Protein 7RAP (pdb70)

Radius of gyration: 7.57 Å; Cα contacts (8 Å, |Δi|>4): 13; chains: 1; bounding box: 18×18×12 Å

Structure (mmCIF, N/CA/C/O backbone):
data_7RAP
#
_entry.id   7RAP
#
loop_
_atom_site.group_PDB
_atom_site.id
_atom_site.type_symbol
_atom_site.label_atom_id
_atom_site.label_alt_id
_atom_site.label_comp_id
_atom_site.label_asym_id
_atom_site.label_entity_id
_atom_site.label_seq_id
_atom_site.pdbx_PDB_ins_code
_atom_site.Cartn_x
_atom_site.Cartn_y
_atom_site.Cartn_z
_atom_site.occupancy
_atom_site.B_iso_or_equiv
_atom_site.auth_seq_id
_atom_site.auth_comp_id
_atom_site.auth_asym_id
_atom_site.auth_atom_id
_atom_site.pdbx_PDB_model_num
ATOM 1 N N . GLY A 1 1 ? 5.635 1.651 -7.714 1.00 4.16 1 GLY A N 1
ATOM 2 C CA . GLY A 1 1 ? 7.102 1.782 -7.568 1.00 3.38 1 GLY A CA 1
ATOM 3 C C . GLY A 1 1 ? 7.543 1.649 -6.128 1.00 2.46 1 GLY A C 1
ATOM 4 O O . GLY A 1 1 ? 6.707 1.490 -5.238 1.00 2.89 1 GLY A O 1
ATOM 10 N N . LEU A 1 2 ? 8.856 1.713 -5.911 1.00 1.72 2 LEU A N 1
ATOM 11 C CA . LEU A 1 2 ? 9.442 1.637 -4.574 1.00 1.42 2 LEU A CA 1
ATOM 12 C C . LEU A 1 2 ? 9.066 0.329 -3.882 1.00 1.20 2 LEU A C 1
ATOM 13 O O . LEU A 1 2 ? 8.184 0.288 -3.020 1.00 1.07 2 LEU A O 1
ATOM 46 N N . ARG A 1 4 ? 9.724 -1.407 -0.293 1.00 0.66 4 ARG A N 1
ATOM 47 C CA . ARG A 1 4 ? 9.007 -1.363 0.974 1.00 0.53 4 ARG A CA 1
ATOM 48 C C . ARG A 1 4 ? 7.565 -0.930 0.762 1.00 0.38 4 ARG A C 1
ATOM 49 O O . ARG A 1 4 ? 6.646 -1.524 1.318 1.00 0.35 4 ARG A O 1
ATOM 70 N N . LYS A 1 5 ? 7.367 0.099 -0.052 1.00 0.53 5 LYS A N 1
ATOM 71 C CA . LYS A 1 5 ? 6.034 0.640 -0.266 1.00 0.68 5 LYS A CA 1
ATOM 72 C C . LYS A 1 5 ? 5.193 -0.329 -1.087 1.00 0.59 5 LYS A C 1
ATOM 73 O O . LYS A 1 5 ? 4.009 -0.515 -0.822 1.00 0.60 5 LYS A O 1
ATOM 109 N N . LEU A 1 7 ? 6.067 -4.177 -0.618 1.00 0.44 7 LEU A N 1
ATOM 110 C CA . LEU A 1 7 ? 5.779 -4.952 0.588 1.00 0.43 7 LEU A CA 1
ATOM 111 C C . LEU A 1 7 ? 4.499 -4.471 1.261 1.00 0.33 7 LEU A C 1
ATOM 112 O O . LEU A 1 7 ? 3.625 -5.271 1.609 1.00 0.40 7 LEU A O 1
ATOM 128 N N . CYS A 1 8 ? 4.398 -3.165 1.437 1.00 0.34 8 CYS A N 1
ATOM 129 C CA . CYS A 1 8 ? 3.239 -2.567 2.070 1.00 0.53 8 CYS A CA 1
ATOM 130 C C . CYS A 1 8 ? 1.986 -2.768 1.231 1.00 0.59 8 CYS A C 1
ATOM 131 O O . CYS A 1 8 ? 1.033 -3.388 1.688 1.00 0.69 8 CYS A O 1
ATOM 138 N N . ALA A 1 9 ? 2.004 -2.263 0.003 1.00 0.59 9 ALA A N 1
ATOM 139 C CA . ALA A 1 9 ? 0.855 -2.365 -0.890 1.00 0.72 9 ALA A CA 1
ATOM 140 C C . ALA A 1 9 ? 0.392 -3.807 -1.006 1.00 0.66 9 ALA A C 1
ATOM 141 O O . ALA A 1 9 ? -0.767 -4.121 -0.757 1.00 0.84 9 ALA A O 1
ATOM 165 N N . ALA A 1 11 ? 1.172 -6.742 1.805 1.00 0.57 11 ALA A N 1
ATOM 166 C CA . ALA A 1 11 ? 0.545 -7.157 3.056 1.00 0.77 11 ALA A CA 1
ATOM 167 C C . ALA A 1 11 ? -0.706 -6.343 3.382 1.00 0.81 11 ALA A C 1
ATOM 168 O O . ALA A 1 11 ? -1.653 -6.861 3.977 1.00 0.94 11 ALA A O 1
ATOM 175 N N . LYS A 1 12 ? -0.712 -5.077 2.998 1.00 0.82 12 LYS A N 1
ATOM 176 C CA . LYS A 1 12 ? -1.799 -4.175 3.367 1.00 1.04 12 LYS A CA 1
ATOM 177 C C . LYS A 1 12 ? -2.957 -4.263 2.383 1.00 1.02 12 LYS A C 1
ATOM 178 O O . LYS A 1 12 ? -4.082 -3.892 2.709 1.00 1.26 12 LYS A O 1
ATOM 222 N N . LYS A 1 14 ? -4.430 -8.228 -1.077 1.00 0.75 14 LYS A N 1
ATOM 223 C CA . LYS A 1 14 ? -5.494 -9.151 -1.434 1.00 0.88 14 LYS A CA 1
ATOM 224 C C . LYS A 1 14 ? -6.534 -9.241 -0.324 1.00 0.96 14 LYS A C 1
ATOM 225 O O . LYS A 1 14 ? -6.231 -9.663 0.793 1.00 1.54 14 LYS A O 1
ATOM 279 N N . CYS A 1 17 ? -7.981 -2.108 0.455 1.00 1.43 17 CYS A N 1
ATOM 280 C CA . CYS A 1 17 ? -8.511 -0.778 0.694 1.00 1.38 17 CYS A CA 1
ATOM 281 C C . CYS A 1 17 ? -8.218 0.084 -0.525 1.00 1.00 17 CYS A C 1
ATOM 282 O O . CYS A 1 17 ? -7.165 -0.066 -1.150 1.00 1.12 17 CYS A O 1
ATOM 324 N N . ALA A 1 20 ? -5.257 5.564 -3.634 1.00 2.12 20 ALA A N 1
ATOM 325 C CA . ALA A 1 20 ? -4.691 6.886 -3.430 1.00 1.93 20 ALA A CA 1
ATOM 326 C C . ALA A 1 20 ? -3.208 6.796 -3.100 1.00 1.52 20 ALA A C 1
ATOM 327 O O . ALA A 1 20 ? -2.822 6.544 -1.954 1.00 1.23 20 ALA A O 1
ATOM 351 N N . LYS A 1 22 ? -0.512 8.780 -1.040 1.00 0.98 22 LYS A N 1
ATOM 352 C CA . LYS A 1 22 ? -0.047 8.805 0.340 1.00 1.16 22 LYS A CA 1
ATOM 353 C C . LYS A 1 22 ? -0.679 7.687 1.165 1.00 0.96 22 LYS A C 1
ATOM 354 O O . LYS A 1 22 ? -0.198 7.364 2.254 1.00 1.23 22 LYS A O 1
ATOM 373 N N . LEU A 1 23 ? -1.752 7.094 0.654 1.00 0.71 23 LEU A N 1
ATOM 374 C CA . LEU A 1 23 ? -2.459 6.057 1.394 1.00 0.86 23 LEU A CA 1
ATOM 375 C C . LEU A 1 23 ? -1.855 4.687 1.130 1.00 0.66 23 LEU A C 1
ATOM 376 O O . LEU A 1 23 ? -1.961 3.781 1.957 1.00 0.69 23 LEU A O 1
ATOM 411 N N . CYS A 1 25 ? 0.948 2.330 2.447 1.00 0.60 25 CYS A N 1
ATOM 412 C CA . CYS A 1 25 ? 1.115 1.306 3.461 1.00 0.59 25 CYS A CA 1
ATOM 413 C C . CYS A 1 25 ? -0.077 1.302 4.410 1.00 0.54 25 CYS A C 1
ATOM 414 O O . CYS A 1 25 ? -0.041 0.704 5.487 1.00 0.66 25 CYS A O 1
ATOM 421 N N . LYS A 1 26 ? -1.134 1.985 4.000 1.00 0.57 26 LYS A N 1
ATOM 422 C CA . LYS A 1 26 ? -2.399 1.939 4.712 1.00 0.67 26 LYS A CA 1
ATOM 423 C C . LYS A 1 26 ? -3.411 1.155 3.891 1.00 0.77 26 LYS A C 1
ATOM 424 O O . LYS A 1 26 ? -4.046 0.222 4.381 1.00 0.96 26 LYS A O 1
ATOM 443 N N . CYS A 1 27 ? -3.537 1.529 2.628 1.00 0.75 27 CYS A N 1
ATOM 444 C CA . CYS A 1 27 ? -4.420 0.837 1.710 1.00 0.84 27 CYS A CA 1
ATOM 445 C C . CYS A 1 27 ? -3.618 0.220 0.571 1.00 0.95 27 CYS A C 1
ATOM 446 O O . CYS A 1 27 ? -3.675 0.668 -0.576 1.00 1.17 27 CYS A O 1
ATOM 456 N N . GLY A 1 1 ? 8.348 0.509 -9.575 1.00 4.16 1 GLY A N 2
ATOM 457 C CA . GLY A 1 1 ? 7.742 0.673 -8.232 1.00 3.38 1 GLY A CA 2
ATOM 458 C C . GLY A 1 1 ? 8.792 0.731 -7.145 1.00 2.46 1 GLY A C 2
ATOM 459 O O . GLY A 1 1 ? 9.975 0.516 -7.411 1.00 2.89 1 GLY A O 2
ATOM 465 N N . LEU A 1 2 ? 8.366 1.032 -5.925 1.00 1.72 2 LEU A N 2
ATOM 466 C CA . LEU A 1 2 ? 9.277 1.084 -4.789 1.00 1.42 2 LEU A CA 2
ATOM 467 C C . LEU A 1 2 ? 9.066 -0.132 -3.904 1.00 1.20 2 LEU A C 2
ATOM 468 O O . LEU A 1 2 ? 8.137 -0.169 -3.097 1.00 1.07 2 LEU A O 2
ATOM 501 N N . ARG A 1 4 ? 9.617 -1.268 0.143 1.00 0.66 4 ARG A N 2
ATOM 502 C CA . ARG A 1 4 ? 8.784 -1.239 1.338 1.00 0.53 4 ARG A CA 2
ATOM 503 C C . ARG A 1 4 ? 7.358 -0.829 0.990 1.00 0.38 4 ARG A C 2
ATOM 504 O O . ARG A 1 4 ? 6.398 -1.405 1.499 1.00 0.35 4 ARG A O 2
ATOM 525 N N . LYS A 1 5 ? 7.227 0.157 0.110 1.00 0.53 5 LYS A N 2
ATOM 526 C CA . LYS A 1 5 ? 5.919 0.649 -0.305 1.00 0.68 5 LYS A CA 2
ATOM 527 C C . LYS A 1 5 ? 5.114 -0.456 -0.980 1.00 0.59 5 LYS A C 2
ATOM 528 O O . LYS A 1 5 ? 4.009 -0.784 -0.551 1.00 0.60 5 LYS A O 2
ATOM 564 N N . LEU A 1 7 ? 6.035 -4.117 -0.318 1.00 0.44 7 LEU A N 2
ATOM 565 C CA . LEU A 1 7 ? 5.755 -4.841 0.917 1.00 0.43 7 LEU A CA 2
ATOM 566 C C . LEU A 1 7 ? 4.394 -4.457 1.487 1.00 0.33 7 LEU A C 2
ATOM 567 O O . LEU A 1 7 ? 3.578 -5.322 1.807 1.00 0.40 7 LEU A O 2
ATOM 583 N N . CYS A 1 8 ? 4.155 -3.162 1.609 1.00 0.34 8 CYS A N 2
ATOM 584 C CA . CYS A 1 8 ? 2.899 -2.677 2.155 1.00 0.53 8 CYS A CA 2
ATOM 585 C C . CYS A 1 8 ? 1.740 -2.988 1.215 1.00 0.59 8 CYS A C 2
ATOM 586 O O . CYS A 1 8 ? 0.827 -3.734 1.570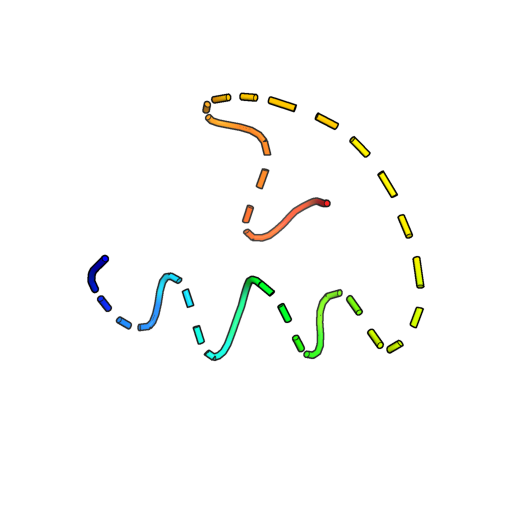 1.00 0.69 8 CYS A O 2
ATOM 593 N N . ALA A 1 9 ? 1.806 -2.434 0.008 1.00 0.59 9 ALA A N 2
ATOM 594 C CA . ALA A 1 9 ? 0.731 -2.562 -0.968 1.00 0.72 9 ALA A CA 2
ATOM 595 C C . ALA A 1 9 ? 0.378 -4.020 -1.210 1.00 0.66 9 ALA A C 2
ATOM 596 O O . ALA A 1 9 ? -0.795 -4.384 -1.222 1.00 0.84 9 ALA A O 2
ATOM 620 N N . ALA A 1 11 ? 1.449 -7.172 1.603 1.00 0.57 11 ALA A N 2
ATOM 621 C CA . ALA A 1 11 ? 0.867 -7.703 2.826 1.00 0.77 11 ALA A CA 2
ATOM 622 C C . ALA A 1 11 ? -0.510 -7.115 3.109 1.00 0.81 11 ALA A C 2
ATOM 623 O O . ALA A 1 11 ? -1.338 -7.752 3.764 1.00 0.94 11 ALA A O 2
ATOM 630 N N . LYS A 1 12 ? -0.760 -5.906 2.625 1.00 0.82 12 LYS A N 2
ATOM 631 C CA . LYS A 1 12 ? -2.028 -5.239 2.897 1.00 1.04 12 LYS A CA 2
ATOM 632 C C . LYS A 1 12 ? -3.052 -5.549 1.813 1.00 1.02 12 LYS A C 2
ATOM 633 O O . LYS A 1 12 ? -4.055 -6.211 2.074 1.00 1.26 12 LYS A O 2
ATOM 677 N N . LYS A 1 14 ? -4.495 -8.154 -0.232 1.00 0.75 14 LYS A N 2
ATOM 678 C CA . LYS A 1 14 ? -5.321 -9.339 -0.094 1.00 0.88 14 LYS A CA 2
ATOM 679 C C . LYS A 1 14 ? -6.587 -9.034 0.701 1.00 0.96 14 LYS A C 2
ATOM 680 O O . LYS A 1 14 ? -6.581 -9.010 1.932 1.00 1.54 14 LYS A O 2
ATOM 734 N N . CYS A 1 17 ? -7.754 -1.673 0.720 1.00 1.43 17 CYS A N 2
ATOM 735 C CA . CYS A 1 17 ? -8.344 -0.350 0.838 1.00 1.38 17 CYS A CA 2
ATOM 736 C C . CYS A 1 17 ? -8.293 0.389 -0.494 1.00 1.00 17 CYS A C 2
ATOM 737 O O . CYS A 1 17 ? -7.312 0.297 -1.236 1.00 1.12 17 CY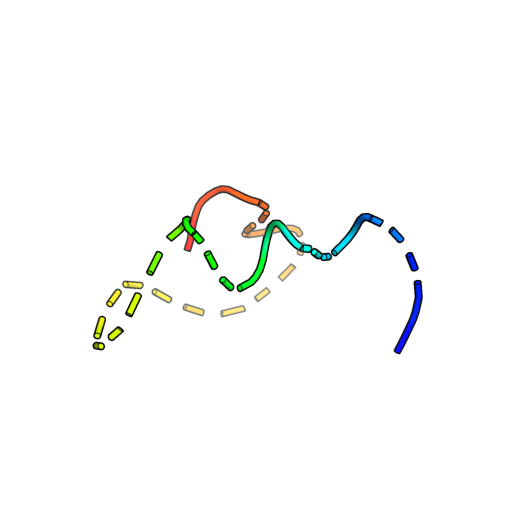S A O 2
ATOM 779 N N . ALA A 1 20 ? -5.698 5.659 -3.029 1.00 2.12 20 ALA A N 2
ATOM 780 C CA . ALA A 1 20 ? -5.267 7.029 -2.801 1.00 1.93 20 ALA A CA 2
ATOM 781 C C . ALA A 1 20 ? -3.766 7.087 -2.553 1.00 1.52 20 ALA A C 2
ATOM 782 O O . ALA A 1 20 ? -3.302 6.913 -1.424 1.00 1.23 20 ALA A O 2
ATOM 806 N N . LYS A 1 22 ? -1.250 9.279 -0.766 1.00 0.98 22 LYS A N 2
ATOM 807 C CA . LYS A 1 22 ? -0.748 9.445 0.589 1.00 1.16 22 LYS A CA 2
ATOM 808 C C . LYS A 1 22 ? -1.050 8.211 1.437 1.00 0.96 22 LYS A C 2
ATOM 809 O O . LYS A 1 22 ? -0.343 7.914 2.403 1.00 1.23 22 LYS A O 2
ATOM 828 N N . LEU A 1 23 ? -2.092 7.482 1.060 1.00 0.71 23 LEU A N 2
ATOM 829 C CA . LEU A 1 23 ? -2.517 6.314 1.819 1.00 0.86 23 LEU A CA 2
ATOM 830 C C . LEU A 1 23 ? -1.793 5.063 1.345 1.00 0.66 23 LEU A C 2
ATOM 831 O O . LEU A 1 23 ? -1.831 4.025 2.004 1.00 0.69 23 LEU A O 2
ATOM 866 N N . CYS A 1 25 ? 1.268 2.841 2.103 1.00 0.60 25 CYS A N 2
ATOM 867 C CA . CYS A 1 25 ? 1.582 1.674 2.902 1.00 0.59 25 CYS A CA 2
ATOM 868 C C . CYS A 1 25 ? 0.340 1.166 3.633 1.00 0.54 25 CYS A C 2
ATOM 869 O O . CYS A 1 25 ? 0.347 0.083 4.220 1.00 0.66 25 CYS A O 2
ATOM 876 N N . LYS A 1 26 ? -0.732 1.942 3.587 1.00 0.57 26 LYS A N 2
ATOM 877 C CA . LYS A 1 26 ? -1.971 1.564 4.248 1.00 0.67 26 LYS A CA 2
ATOM 878 C C . LYS A 1 26 ? -2.901 0.863 3.263 1.00 0.77 26 LYS A C 2
ATOM 879 O O . LYS A 1 26 ? -3.318 -0.275 3.480 1.00 0.96 26 LYS A O 2
ATOM 898 N N . CYS A 1 27 ? -3.207 1.543 2.173 1.00 0.75 27 CYS A N 2
ATOM 899 C CA . CYS A 1 27 ? -4.116 1.007 1.178 1.00 0.84 27 CYS A CA 2
ATOM 900 C C . CYS A 1 27 ? -3.344 0.388 0.021 1.00 0.95 27 CYS A C 2
ATOM 901 O O . CYS A 1 27 ? -3.251 0.962 -1.062 1.00 1.17 27 CYS A O 2
ATOM 911 N N . GLY A 1 1 ? 12.372 4.531 -3.127 1.00 4.16 1 GLY A N 3
ATOM 912 C CA . GLY A 1 1 ? 11.592 4.050 -1.960 1.00 3.38 1 GLY A CA 3
ATOM 913 C C . GLY A 1 1 ? 10.184 3.629 -2.339 1.00 2.46 1 GLY A C 3
ATOM 914 O O . GLY A 1 1 ? 9.273 3.673 -1.509 1.00 2.89 1 GLY A O 3
ATOM 920 N N . LEU A 1 2 ? 9.999 3.222 -3.591 1.00 1.72 2 LEU A N 3
ATOM 921 C CA . LEU A 1 2 ? 8.684 2.823 -4.075 1.00 1.42 2 LEU A CA 3
ATOM 922 C C . LEU A 1 2 ? 8.402 1.360 -3.744 1.00 1.20 2 LEU A C 3
ATOM 923 O O . LEU A 1 2 ? 7.340 1.031 -3.225 1.00 1.07 2 LEU A O 3
ATOM 956 N N . ARG A 1 4 ? 9.699 -1.295 -0.317 1.00 0.66 4 ARG A N 3
ATOM 957 C CA . ARG A 1 4 ? 9.064 -1.632 0.948 1.00 0.53 4 ARG A CA 3
ATOM 958 C C . ARG A 1 4 ? 7.648 -1.073 0.985 1.00 0.38 4 ARG A C 3
ATOM 959 O O . ARG A 1 4 ? 6.757 -1.649 1.612 1.00 0.35 4 ARG A O 3
ATOM 980 N N . LYS A 1 5 ? 7.445 0.048 0.303 1.00 0.53 5 LYS A N 3
ATOM 981 C CA . LYS A 1 5 ? 6.127 0.653 0.202 1.00 0.68 5 LYS A CA 3
ATOM 982 C C . LYS A 1 5 ? 5.181 -0.276 -0.547 1.00 0.59 5 LYS A C 3
ATOM 983 O O . LYS A 1 5 ? 4.250 -0.819 0.034 1.00 0.60 5 LYS A O 3
ATOM 1019 N N . LEU A 1 7 ? 5.943 -3.959 -0.983 1.00 0.44 7 LEU A N 3
ATOM 1020 C CA . LEU A 1 7 ? 5.839 -4.993 0.039 1.00 0.43 7 LEU A CA 3
ATOM 1021 C C . LEU A 1 7 ? 4.672 -4.727 0.985 1.00 0.33 7 LEU A C 3
ATOM 1022 O O . LEU A 1 7 ? 3.861 -5.617 1.253 1.00 0.40 7 LEU A O 3
ATOM 1038 N N . CYS A 1 8 ? 4.582 -3.503 1.481 1.00 0.34 8 CYS A N 3
ATOM 1039 C CA . CYS A 1 8 ? 3.536 -3.158 2.430 1.00 0.53 8 CYS A CA 3
ATOM 1040 C C . CYS A 1 8 ? 2.176 -3.146 1.747 1.00 0.59 8 CYS A C 3
ATOM 1041 O O . CYS A 1 8 ? 1.225 -3.758 2.229 1.00 0.69 8 CYS A O 3
ATOM 1048 N N . ALA A 1 9 ? 2.105 -2.468 0.608 1.00 0.59 9 ALA A N 3
ATOM 1049 C CA . ALA A 1 9 ? 0.867 -2.344 -0.147 1.00 0.72 9 ALA A CA 3
ATOM 1050 C C . ALA A 1 9 ? 0.318 -3.711 -0.509 1.00 0.66 9 ALA A C 3
ATOM 1051 O O . ALA A 1 9 ? -0.875 -3.964 -0.368 1.00 0.84 9 ALA A O 3
ATOM 1075 N N . ALA A 1 11 ? 1.405 -7.025 1.777 1.00 0.57 11 ALA A N 3
ATOM 1076 C CA . ALA A 1 11 ? 0.944 -7.500 3.075 1.00 0.77 11 ALA A CA 3
ATOM 1077 C C . ALA A 1 11 ? -0.429 -6.940 3.438 1.00 0.81 11 ALA A C 3
ATOM 1078 O O . ALA A 1 11 ? -1.278 -7.655 3.972 1.00 0.94 11 ALA A O 3
ATOM 1085 N N . LYS A 1 12 ? -0.649 -5.667 3.139 1.00 0.82 12 LYS A N 3
ATOM 1086 C CA . LYS A 1 12 ? -1.897 -5.005 3.503 1.00 1.04 12 LYS A CA 3
ATOM 1087 C C . LYS A 1 12 ? -3.009 -5.360 2.522 1.00 1.02 12 LYS A C 3
ATOM 1088 O O . LYS A 1 12 ? -4.102 -5.747 2.923 1.00 1.26 12 LYS A O 3
ATOM 1132 N N . LYS A 1 14 ? -4.656 -8.419 -0.057 1.00 0.75 14 LYS A N 3
ATOM 1133 C CA . LYS A 1 14 ? -5.619 -9.486 -0.272 1.00 0.88 14 LYS A CA 3
ATOM 1134 C C . LYS A 1 14 ? -6.937 -9.180 0.434 1.00 0.96 14 LYS A C 3
ATOM 1135 O O . LYS A 1 14 ? -7.086 -9.427 1.630 1.00 1.54 14 LYS A O 3
ATOM 1189 N N . CYS A 1 17 ? -8.164 -1.478 -0.300 1.00 1.43 17 CYS A N 3
ATOM 1190 C CA . CYS A 1 17 ? -8.567 -0.109 -0.036 1.00 1.38 17 CYS A CA 3
ATOM 1191 C C . CYS A 1 17 ? -8.093 0.806 -1.151 1.00 1.00 17 CYS A C 3
ATOM 1192 O O . CYS A 1 17 ? -7.020 0.599 -1.720 1.00 1.12 17 CYS A O 3
ATOM 1234 N N . ALA A 1 20 ? -6.360 8.096 -2.665 1.00 2.12 20 ALA A N 3
ATOM 1235 C CA . ALA A 1 20 ? -5.164 8.915 -2.681 1.00 1.93 20 ALA A CA 3
ATOM 1236 C C . ALA A 1 20 ? -3.926 8.035 -2.611 1.00 1.52 20 ALA A C 3
ATOM 1237 O O . ALA A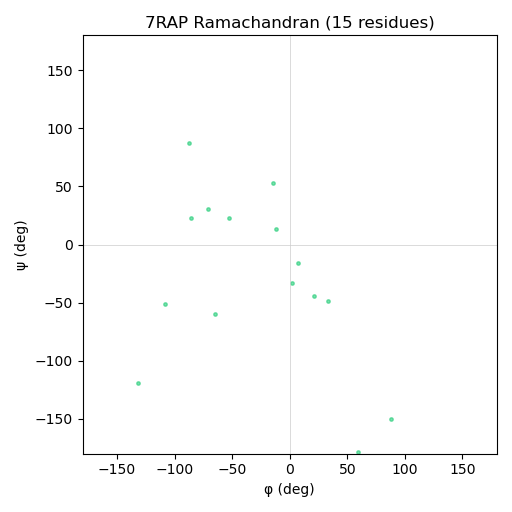 1 20 ? -3.503 7.626 -1.531 1.00 1.23 20 ALA A O 3
ATOM 1261 N N . LYS A 1 22 ? -0.511 8.494 -1.298 1.00 0.98 22 LYS A N 3
ATOM 1262 C CA . LYS A 1 22 ? 0.106 8.496 0.025 1.00 1.16 22 LYS A CA 3
ATOM 1263 C C . LYS A 1 22 ? -0.523 7.443 0.940 1.00 0.96 22 LYS A C 3
ATOM 1264 O O . LYS A 1 22 ? 0.063 7.053 1.954 1.00 1.23 22 LYS A O 3
ATOM 1283 N N . LEU A 1 23 ? -1.713 6.978 0.586 1.00 0.71 23 LEU A N 3
ATOM 1284 C CA . LEU A 1 23 ? -2.364 5.922 1.350 1.00 0.86 23 LEU A CA 3
ATOM 1285 C C . LEU A 1 23 ? -1.729 4.575 1.042 1.00 0.66 23 LEU A C 3
ATOM 1286 O O . LEU A 1 23 ? -1.852 3.628 1.814 1.00 0.69 23 LEU A O 3
ATOM 1321 N N . CYS A 1 25 ? 1.135 2.274 2.167 1.00 0.60 25 CYS A N 3
ATOM 1322 C CA . CYS A 1 25 ? 1.403 1.252 3.166 1.00 0.59 25 CYS A CA 3
ATOM 1323 C C . CYS A 1 25 ? 0.170 1.045 4.050 1.00 0.54 25 CYS A C 3
ATOM 1324 O O . CYS A 1 25 ? 0.166 0.214 4.956 1.00 0.66 25 CYS A O 3
ATOM 1331 N N . LYS A 1 26 ? -0.886 1.796 3.775 1.00 0.57 26 LYS A N 3
ATOM 1332 C CA . LYS A 1 26 ? -2.127 1.665 4.525 1.00 0.67 26 LYS A CA 3
ATOM 1333 C C . LYS A 1 26 ? -3.150 0.894 3.701 1.00 0.77 26 LYS A C 3
ATOM 1334 O O . LYS A 1 26 ? -3.737 -0.088 4.163 1.00 0.96 26 LYS A O 3
ATOM 1353 N N . CYS A 1 27 ? -3.346 1.347 2.476 1.00 0.75 27 CYS A N 3
ATOM 1354 C CA . CYS A 1 27 ? -4.271 0.716 1.557 1.00 0.84 27 CYS A CA 3
ATOM 1355 C C . CYS A 1 27 ? -3.508 -0.055 0.487 1.00 0.95 27 CYS A C 3
ATOM 1356 O O . CYS A 1 27 ? -3.304 0.431 -0.623 1.00 1.17 27 CYS A O 3
ATOM 1366 N N . GLY A 1 1 ? 11.548 4.082 -4.741 1.00 4.16 1 GLY A N 4
ATOM 1367 C CA . GLY A 1 1 ? 10.470 3.729 -5.694 1.00 3.38 1 GLY A CA 4
ATOM 1368 C C . GLY A 1 1 ? 9.198 3.337 -4.978 1.00 2.46 1 GLY A C 4
ATOM 1369 O O . GLY A 1 1 ? 8.937 3.815 -3.873 1.00 2.89 1 GLY A O 4
ATOM 1375 N N . LEU A 1 2 ? 8.406 2.472 -5.595 1.00 1.72 2 LEU A N 4
ATOM 1376 C CA . LEU A 1 2 ? 7.181 1.992 -4.971 1.00 1.42 2 LEU A CA 4
ATOM 1377 C C . LEU A 1 2 ? 7.433 0.678 -4.246 1.00 1.20 2 LEU A C 4
ATOM 1378 O O . LEU A 1 2 ? 7.235 0.582 -3.036 1.00 1.07 2 LEU A O 4
ATOM 1411 N N . ARG A 1 4 ? 9.412 -1.230 -1.006 1.00 0.66 4 ARG A N 4
ATOM 1412 C CA . ARG A 1 4 ? 9.049 -1.512 0.376 1.00 0.53 4 ARG A CA 4
ATOM 1413 C C . ARG A 1 4 ? 7.654 -0.980 0.665 1.00 0.38 4 ARG A C 4
ATOM 1414 O O . ARG A 1 4 ? 6.932 -1.511 1.509 1.00 0.35 4 ARG A O 4
ATOM 1435 N N . LYS A 1 5 ? 7.280 0.068 -0.050 1.00 0.53 5 LYS A N 4
ATOM 1436 C CA . LYS A 1 5 ? 5.980 0.690 0.134 1.00 0.68 5 LYS A CA 4
ATOM 1437 C C . LYS A 1 5 ? 4.886 -0.179 -0.471 1.00 0.59 5 LYS A C 4
ATOM 1438 O O . LYS A 1 5 ? 3.891 -0.487 0.180 1.00 0.60 5 LYS A O 4
ATOM 1474 N N . LEU A 1 7 ? 5.737 -3.895 -0.849 1.00 0.44 7 LEU A N 4
ATOM 1475 C CA . LEU A 1 7 ? 5.861 -4.841 0.256 1.00 0.43 7 LEU A CA 4
ATOM 1476 C C . LEU A 1 7 ? 4.843 -4.557 1.361 1.00 0.33 7 LEU A C 4
ATOM 1477 O O . LEU A 1 7 ? 4.171 -5.468 1.851 1.00 0.40 7 LEU A O 4
ATOM 1493 N N . CYS A 1 8 ? 4.736 -3.298 1.759 1.00 0.34 8 CYS A N 4
ATOM 1494 C CA . CYS A 1 8 ? 3.815 -2.916 2.818 1.00 0.53 8 CYS A CA 4
ATOM 1495 C C . CYS A 1 8 ? 2.369 -3.015 2.345 1.00 0.59 8 CYS A C 4
ATOM 1496 O O . CYS A 1 8 ? 1.568 -3.767 2.915 1.00 0.69 8 CYS A O 4
ATOM 1503 N N . ALA A 1 9 ? 2.051 -2.273 1.288 1.00 0.59 9 ALA A N 4
ATOM 1504 C CA . ALA A 1 9 ? 0.697 -2.217 0.758 1.00 0.72 9 ALA A CA 4
ATOM 1505 C C . ALA A 1 9 ? 0.196 -3.603 0.391 1.00 0.66 9 ALA A C 4
ATOM 1506 O O . ALA A 1 9 ? -0.947 -3.948 0.668 1.00 0.84 9 ALA A O 4
ATOM 1530 N N . ALA A 1 11 ? 1.843 -7.129 2.232 1.00 0.57 11 ALA A N 4
ATOM 1531 C CA . ALA A 1 11 ? 1.560 -7.783 3.500 1.00 0.77 11 ALA A CA 4
ATOM 1532 C C . ALA A 1 11 ? 0.260 -7.282 4.119 1.00 0.81 11 ALA A C 4
ATOM 1533 O O . ALA A 1 11 ? -0.443 -8.040 4.790 1.00 0.94 11 ALA A O 4
ATOM 1540 N N . LYS A 1 12 ? -0.062 -6.011 3.905 1.00 0.82 12 LYS A N 4
ATOM 1541 C CA . LYS A 1 12 ? -1.274 -5.441 4.479 1.00 1.04 12 LYS A CA 4
ATOM 1542 C C . LYS A 1 12 ? -2.511 -5.809 3.664 1.00 1.02 12 LYS A C 4
ATOM 1543 O O . LYS A 1 12 ? -3.332 -6.612 4.107 1.00 1.26 12 LYS A O 4
ATOM 1587 N N . LYS A 1 14 ? -4.986 -7.467 -0.000 1.00 0.75 14 LYS A N 4
ATOM 1588 C CA . LYS A 1 14 ? -5.533 -8.705 -0.534 1.00 0.88 14 LYS A CA 4
ATOM 1589 C C . LYS A 1 14 ? -6.974 -8.518 -0.995 1.00 0.96 14 LYS A C 4
ATOM 1590 O O . LYS A 1 14 ? -7.798 -9.430 -0.886 1.00 1.54 14 LYS A O 4
ATOM 1644 N N . CYS A 1 17 ? -8.869 -1.862 0.205 1.00 1.43 17 CYS A N 4
ATOM 1645 C CA . CYS A 1 17 ? -8.763 -0.423 0.060 1.00 1.38 17 CYS A CA 4
ATOM 1646 C C . CYS A 1 17 ? -8.339 -0.067 -1.359 1.00 1.00 17 CYS A C 4
ATOM 1647 O O . CYS A 1 17 ? -7.591 -0.809 -1.999 1.00 1.12 17 CYS A O 4
ATOM 1689 N N . ALA A 1 20 ? -3.721 4.348 -4.337 1.00 2.12 20 ALA A N 4
ATOM 1690 C CA . ALA A 1 20 ? -3.147 5.662 -4.600 1.00 1.93 20 ALA A CA 4
ATOM 1691 C C . ALA A 1 20 ? -1.938 5.924 -3.706 1.00 1.52 20 ALA A C 4
ATOM 1692 O O . ALA A 1 20 ? -2.016 5.787 -2.481 1.00 1.23 20 ALA A O 4
ATOM 1716 N N . LYS A 1 22 ? -0.807 8.496 -0.930 1.00 0.98 22 LYS A N 4
ATOM 1717 C CA . LYS A 1 22 ? -0.980 8.606 0.510 1.00 1.16 22 LYS A CA 4
ATOM 1718 C C . LYS A 1 22 ? -1.389 7.262 1.107 1.00 0.96 22 LYS A C 4
ATOM 1719 O O . LYS A 1 22 ? -1.096 6.970 2.267 1.00 1.23 22 LYS A O 4
ATOM 1738 N N . LEU A 1 23 ? -2.041 6.436 0.300 1.00 0.71 23 LEU A N 4
ATOM 1739 C CA . LEU A 1 23 ? -2.539 5.152 0.772 1.00 0.86 23 LEU A CA 4
ATOM 1740 C C . LEU A 1 23 ? -1.441 4.099 0.711 1.00 0.66 23 LEU A C 4
ATOM 1741 O O . LEU A 1 23 ? -1.431 3.139 1.491 1.00 0.69 23 LEU A O 4
ATOM 1776 N N . CYS A 1 25 ? 1.569 2.654 2.463 1.00 0.60 25 CYS A N 4
ATOM 1777 C CA . CYS A 1 25 ? 1.882 1.637 3.451 1.00 0.59 25 CYS A CA 4
ATOM 1778 C C . CYS A 1 25 ? 0.645 1.368 4.305 1.00 0.54 25 CYS A C 4
ATOM 1779 O O . CYS A 1 25 ? 0.739 1.051 5.489 1.00 0.66 25 CYS A O 4
ATOM 1786 N N . LYS A 1 26 ? -0.521 1.519 3.687 1.00 0.57 26 LYS A N 4
ATOM 1787 C CA . LYS A 1 26 ? -1.789 1.274 4.362 1.00 0.67 26 LYS A CA 4
ATOM 1788 C C . LYS A 1 26 ? -2.696 0.405 3.501 1.00 0.77 26 LYS A C 4
ATOM 1789 O O . LYS A 1 26 ? -3.090 -0.698 3.894 1.00 0.96 26 LYS A O 4
ATOM 1808 N N . CYS A 1 27 ? -3.016 0.899 2.318 1.00 0.75 27 CYS A N 4
ATOM 1809 C CA . CYS A 1 27 ? -3.895 0.186 1.411 1.00 0.84 27 CYS A CA 4
ATOM 1810 C C . CYS A 1 27 ? -3.094 -0.734 0.506 1.00 0.95 27 CYS A C 4
ATOM 1811 O O . CYS A 1 27 ? -2.886 -0.452 -0.671 1.00 1.17 27 CYS A O 4
ATOM 1821 N N . GLY A 1 1 ? 13.574 2.146 -3.272 1.00 4.16 1 GLY A N 5
ATOM 1822 C CA . GLY A 1 1 ? 12.748 1.769 -4.441 1.00 3.38 1 GLY A CA 5
ATOM 1823 C C . GLY A 1 1 ? 11.286 1.634 -4.079 1.00 2.46 1 GLY A C 5
ATOM 1824 O O . GLY A 1 1 ? 10.894 1.935 -2.952 1.00 2.89 1 GLY A O 5
ATOM 1830 N N . LEU A 1 2 ? 10.475 1.183 -5.026 1.00 1.72 2 LEU A N 5
ATOM 1831 C CA . LEU A 1 2 ? 9.047 1.014 -4.791 1.00 1.42 2 LEU A CA 5
ATOM 1832 C C . LEU A 1 2 ? 8.801 -0.129 -3.812 1.00 1.20 2 LEU A C 5
ATOM 1833 O O . LEU A 1 2 ? 7.940 -0.036 -2.937 1.00 1.07 2 LEU A O 5
ATOM 1866 N N . ARG A 1 4 ? 9.425 -1.133 0.275 1.00 0.66 4 ARG A N 5
ATOM 1867 C CA . ARG A 1 4 ? 8.565 -1.021 1.445 1.00 0.53 4 ARG A CA 5
ATOM 1868 C C . ARG A 1 4 ? 7.151 -0.668 1.023 1.00 0.38 4 ARG A C 5
ATOM 1869 O O . ARG A 1 4 ? 6.189 -1.289 1.470 1.00 0.35 4 ARG A O 5
ATOM 1890 N N . LYS A 1 5 ? 7.041 0.325 0.146 1.00 0.53 5 LYS A N 5
ATOM 1891 C CA . LYS A 1 5 ? 5.751 0.841 -0.282 1.00 0.68 5 LYS A CA 5
ATOM 1892 C C . LYS A 1 5 ? 4.901 -0.274 -0.880 1.00 0.59 5 LYS A C 5
ATOM 1893 O O . LYS A 1 5 ? 3.785 -0.527 -0.427 1.00 0.60 5 LYS A O 5
ATOM 1929 N N . LEU A 1 7 ? 5.930 -4.184 -0.186 1.00 0.44 7 LEU A N 5
ATOM 1930 C CA . LEU A 1 7 ? 5.697 -4.923 1.052 1.00 0.43 7 LEU A CA 5
ATOM 1931 C C . LEU A 1 7 ? 4.371 -4.531 1.693 1.00 0.33 7 LEU A C 5
ATOM 1932 O O . LEU A 1 7 ? 3.563 -5.391 2.045 1.00 0.40 7 LEU A O 5
ATOM 1948 N N . CYS A 1 8 ? 4.152 -3.236 1.834 1.00 0.34 8 CYS A N 5
ATOM 1949 C CA . CYS A 1 8 ? 2.941 -2.734 2.458 1.00 0.53 8 CYS A CA 5
ATOM 1950 C C . CYS A 1 8 ? 1.725 -2.964 1.570 1.00 0.59 8 CYS A C 5
ATOM 1951 O O . CYS A 1 8 ? 0.828 -3.740 1.918 1.00 0.69 8 CYS A O 5
ATOM 1958 N N . ALA A 1 9 ? 1.720 -2.295 0.417 1.00 0.59 9 ALA A N 5
ATOM 1959 C CA . ALA A 1 9 ? 0.588 -2.323 -0.504 1.00 0.72 9 ALA A CA 5
ATOM 1960 C C . ALA A 1 9 ? 0.151 -3.745 -0.804 1.00 0.66 9 ALA A C 5
ATOM 1961 O O . ALA A 1 9 ? -1.033 -4.057 -0.747 1.00 0.84 9 ALA A O 5
ATOM 1985 N N . ALA A 1 11 ? 1.399 -7.131 1.632 1.00 0.57 11 ALA A N 5
ATOM 1986 C CA . ALA A 1 11 ? 0.936 -7.754 2.864 1.00 0.77 11 ALA A CA 5
ATOM 1987 C C . ALA A 1 11 ? -0.429 -7.223 3.283 1.00 0.81 11 ALA A C 5
ATOM 1988 O O . ALA A 1 11 ? -1.178 -7.908 3.980 1.00 0.94 11 ALA A O 5
ATOM 1995 N N . LYS A 1 12 ? 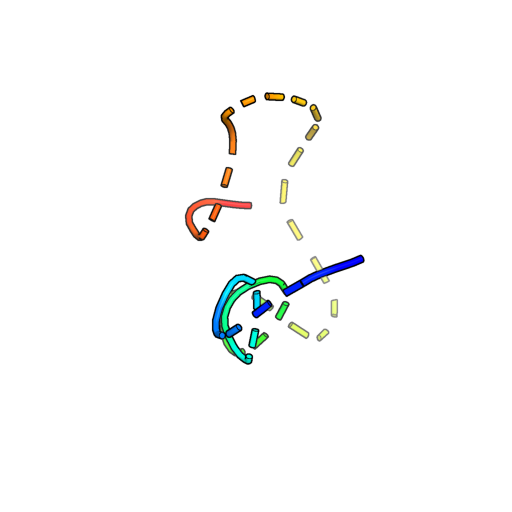-0.754 -6.004 2.875 1.00 0.82 12 LYS A N 5
ATOM 1996 C CA . LYS A 1 12 ? -2.018 -5.398 3.270 1.00 1.04 12 LYS A CA 5
ATOM 1997 C C . LYS A 1 12 ? -3.111 -5.634 2.234 1.00 1.02 12 LYS A C 5
ATOM 1998 O O . LYS A 1 12 ? -4.173 -6.164 2.556 1.00 1.26 12 LYS A O 5
ATOM 2042 N N . LYS A 1 14 ? -4.539 -8.291 -0.962 1.00 0.75 14 LYS A N 5
ATOM 2043 C CA . LYS A 1 14 ? -5.524 -9.276 -1.357 1.00 0.88 14 LYS A CA 5
ATOM 2044 C C . LYS A 1 14 ? -6.903 -8.807 -0.916 1.00 0.96 14 LYS A C 5
ATOM 2045 O O . LYS A 1 14 ? -7.427 -9.236 0.117 1.00 1.54 14 LYS A O 5
ATOM 2099 N N . CYS A 1 17 ? -7.882 -2.944 1.607 1.00 1.43 17 CYS A N 5
ATOM 2100 C CA . CYS A 1 17 ? -8.083 -1.512 1.769 1.00 1.38 17 CYS A CA 5
ATOM 2101 C C . CYS A 1 17 ? -8.614 -0.919 0.474 1.00 1.00 17 CYS A C 5
ATOM 2102 O O . CYS A 1 17 ? -8.435 -1.497 -0.602 1.00 1.12 17 CYS A O 5
ATOM 2144 N N . ALA A 1 20 ? -6.103 5.107 -2.459 1.00 2.12 20 ALA A N 5
ATOM 2145 C CA . ALA A 1 20 ? -5.936 6.553 -2.441 1.00 1.93 20 ALA A CA 5
ATOM 2146 C C . ALA A 1 20 ? -4.482 6.933 -2.692 1.00 1.52 20 ALA A C 5
ATOM 2147 O O . ALA A 1 20 ? -3.616 6.757 -1.822 1.00 1.23 20 ALA A O 5
ATOM 2171 N N . LYS A 1 22 ? -1.430 9.319 -1.369 1.00 0.98 22 LYS A N 5
ATOM 2172 C CA . LYS A 1 22 ? -0.351 9.187 -0.404 1.00 1.16 22 LYS A CA 5
ATOM 2173 C C . LYS A 1 22 ? -0.574 7.994 0.511 1.00 0.96 22 LYS A C 5
ATOM 2174 O O . LYS A 1 22 ? 0.291 7.654 1.320 1.00 1.23 22 LYS A O 5
ATOM 2193 N N . LEU A 1 23 ? -1.726 7.346 0.380 1.00 0.71 23 LEU A N 5
ATOM 2194 C CA . LEU A 1 23 ? -2.074 6.267 1.290 1.00 0.86 23 LEU A CA 5
ATOM 2195 C C . LEU A 1 23 ? -1.446 4.956 0.859 1.00 0.66 23 LEU A C 5
ATOM 2196 O O . LEU A 1 23 ? -1.306 4.043 1.663 1.00 0.69 23 LEU A O 5
ATOM 2231 N N . CYS A 1 25 ? 1.668 2.715 1.714 1.00 0.60 25 CYS A N 5
ATOM 2232 C CA . CYS A 1 25 ? 1.965 1.700 2.711 1.00 0.59 25 CYS A CA 5
ATOM 2233 C C . CYS A 1 25 ? 0.829 1.589 3.723 1.00 0.54 25 CYS A C 5
ATOM 2234 O O . CYS A 1 25 ? 0.787 0.672 4.540 1.00 0.66 25 CYS A O 5
ATOM 2241 N N . LYS A 1 26 ? -0.108 2.518 3.649 1.00 0.57 26 LYS A N 5
ATOM 2242 C CA . LYS A 1 26 ? -1.233 2.544 4.571 1.00 0.67 26 LYS A CA 5
ATOM 2243 C C . LYS A 1 26 ? -2.430 1.818 3.970 1.00 0.77 26 LYS A C 5
ATOM 2244 O O . LYS A 1 26 ? -3.264 1.265 4.685 1.00 0.96 26 LYS A O 5
ATOM 2263 N N . CYS A 1 27 ? -2.492 1.810 2.651 1.00 0.75 27 CYS A N 5
ATOM 2264 C CA . CYS A 1 27 ? -3.593 1.200 1.937 1.00 0.84 27 CYS A CA 5
ATOM 2265 C C . CYS A 1 27 ? -3.069 0.199 0.914 1.00 0.95 27 CYS A C 5
ATOM 2266 O O . CYS A 1 27 ? -2.902 0.519 -0.262 1.00 1.17 27 CYS A O 5
ATOM 2276 N N . GLY A 1 1 ? 6.758 3.315 -9.556 1.00 4.16 1 GLY A N 6
ATOM 2277 C CA . GLY A 1 1 ? 6.256 3.473 -8.171 1.00 3.38 1 GLY A CA 6
ATOM 2278 C C . GLY A 1 1 ? 7.316 3.129 -7.147 1.00 2.46 1 GLY A C 6
ATOM 2279 O O . GLY A 1 1 ? 8.474 2.900 -7.501 1.00 2.89 1 GLY A O 6
ATOM 2285 N N . LEU A 1 2 ? 6.929 3.094 -5.879 1.00 1.72 2 LEU A N 6
ATOM 2286 C CA . LEU A 1 2 ? 7.858 2.759 -4.809 1.00 1.42 2 LEU A CA 6
ATOM 2287 C C . LEU A 1 2 ? 7.575 1.363 -4.277 1.00 1.20 2 LEU A C 6
ATOM 2288 O O . LEU A 1 2 ? 6.547 1.125 -3.638 1.00 1.07 2 LEU A O 6
ATOM 2321 N N . ARG A 1 4 ? 9.209 -0.833 -0.777 1.00 0.66 4 ARG A N 6
ATOM 2322 C CA . ARG A 1 4 ? 8.728 -1.015 0.586 1.00 0.53 4 ARG A CA 6
ATOM 2323 C C . ARG A 1 4 ? 7.261 -0.629 0.679 1.00 0.38 4 ARG A C 6
ATOM 2324 O O . ARG A 1 4 ? 6.486 -1.263 1.395 1.00 0.35 4 ARG A O 6
ATOM 2345 N N . LYS A 1 5 ? 6.883 0.414 -0.050 1.00 0.53 5 LYS A N 6
ATOM 2346 C CA . LYS A 1 5 ? 5.490 0.829 -0.099 1.00 0.68 5 LYS A CA 6
ATOM 2347 C C . LYS A 1 5 ? 4.653 -0.281 -0.716 1.00 0.59 5 LYS A C 6
ATOM 2348 O O . LYS A 1 5 ? 3.802 -0.865 -0.054 1.00 0.60 5 LYS A O 6
ATOM 2384 N N . LEU A 1 7 ? 5.811 -3.826 -0.592 1.00 0.44 7 LEU A N 6
ATOM 2385 C CA . LEU A 1 7 ? 5.826 -4.658 0.610 1.00 0.43 7 LEU A CA 6
ATOM 2386 C C . LEU A 1 7 ? 4.594 -4.414 1.476 1.00 0.33 7 LEU A C 6
ATOM 2387 O O . LEU A 1 7 ? 3.874 -5.353 1.829 1.00 0.40 7 LEU A O 6
ATOM 2403 N N . CYS A 1 8 ? 4.356 -3.155 1.809 1.00 0.34 8 CYS A N 6
ATOM 2404 C CA . CYS A 1 8 ? 3.241 -2.794 2.670 1.00 0.53 8 CYS A CA 6
ATOM 2405 C C . CYS A 1 8 ? 1.903 -3.061 1.989 1.00 0.59 8 CYS A C 6
ATOM 2406 O O . CYS A 1 8 ? 1.070 -3.795 2.515 1.00 0.69 8 CYS A O 6
ATOM 2413 N N . ALA A 1 9 ? 1.718 -2.473 0.814 1.00 0.59 9 ALA A N 6
ATOM 2414 C CA . ALA A 1 9 ? 0.454 -2.554 0.096 1.00 0.72 9 ALA A CA 6
ATOM 2415 C C . ALA A 1 9 ? 0.074 -3.996 -0.190 1.00 0.66 9 ALA A C 6
ATOM 2416 O O . ALA A 1 9 ? -1.059 -4.406 0.048 1.00 0.84 9 ALA A O 6
ATOM 2440 N N . ALA A 1 11 ? 1.475 -6.890 2.197 1.00 0.57 11 ALA A N 6
ATOM 2441 C CA . ALA A 1 11 ? 1.048 -7.268 3.540 1.00 0.77 11 ALA A CA 6
ATOM 2442 C C . ALA A 1 11 ? -0.400 -6.869 3.807 1.00 0.81 11 ALA A C 6
ATOM 2443 O O . ALA A 1 11 ? -1.134 -7.584 4.491 1.00 0.94 11 ALA A O 6
ATOM 2450 N N . LYS A 1 12 ? -0.813 -5.732 3.263 1.00 0.82 12 LYS A N 6
ATOM 2451 C CA . LYS A 1 12 ? -2.176 -5.253 3.454 1.00 1.04 12 LYS A CA 6
ATOM 2452 C C . LYS A 1 12 ? -3.131 -5.987 2.520 1.00 1.02 12 LYS A C 6
ATOM 2453 O O . LYS A 1 12 ? -4.264 -6.297 2.892 1.00 1.26 12 LYS A O 6
ATOM 2497 N N . LYS A 1 14 ? -5.421 -9.099 0.279 1.00 0.75 14 LYS A N 6
ATOM 2498 C CA . LYS A 1 14 ? -6.597 -9.740 -0.280 1.00 0.88 14 LYS A CA 6
ATOM 2499 C C . LYS A 1 14 ? -7.312 -8.750 -1.191 1.00 0.96 14 LYS A C 6
ATOM 2500 O O . LYS A 1 14 ? -6.730 -7.729 -1.563 1.00 1.54 14 LYS A O 6
ATOM 2554 N N . CYS A 1 17 ? -8.544 -2.537 0.788 1.00 1.43 17 CYS A N 6
ATOM 2555 C CA . CYS A 1 17 ? -8.321 -1.112 0.545 1.00 1.38 17 CYS A CA 6
ATOM 2556 C C . CYS A 1 17 ? -8.271 -0.809 -0.952 1.00 1.00 17 CYS A C 6
ATOM 2557 O O . CYS A 1 17 ? -8.053 -1.698 -1.779 1.00 1.12 17 CYS A O 6
ATOM 2599 N N . ALA A 1 20 ? -4.486 5.012 -3.498 1.00 2.12 20 ALA A N 6
ATOM 2600 C CA . ALA A 1 20 ? -4.073 6.409 -3.466 1.00 1.93 20 ALA A CA 6
ATOM 2601 C C . ALA A 1 20 ? -2.589 6.531 -3.142 1.00 1.52 20 ALA A C 6
ATOM 2602 O O . ALA A 1 20 ? -2.193 6.550 -1.972 1.00 1.23 20 ALA A O 6
ATOM 2626 N N . LYS A 1 22 ? -0.121 8.943 -1.398 1.00 0.98 22 LYS A N 6
ATOM 2627 C CA . LYS A 1 22 ? 0.343 9.199 -0.042 1.00 1.16 22 LYS A CA 6
ATOM 2628 C C . LYS A 1 22 ? -0.077 8.076 0.905 1.00 0.96 22 LYS A C 6
ATOM 2629 O O . LYS A 1 22 ? 0.563 7.849 1.933 1.00 1.23 22 LYS A O 6
ATOM 2648 N N . LEU A 1 23 ? -1.142 7.365 0.559 1.00 0.71 23 LEU A N 6
ATOM 2649 C CA . LEU A 1 23 ? -1.656 6.318 1.433 1.00 0.86 23 LEU A CA 6
ATOM 2650 C C . LEU A 1 23 ? -0.907 5.013 1.223 1.00 0.66 23 LEU A C 6
ATOM 2651 O O . LEU A 1 23 ? -0.867 4.161 2.111 1.00 0.69 23 LEU A O 6
ATOM 2686 N N . CYS A 1 25 ? 2.038 2.755 2.561 1.00 0.60 25 CYS A N 6
ATOM 2687 C CA . CYS A 1 25 ? 2.228 1.678 3.515 1.00 0.59 25 CYS A CA 6
ATOM 2688 C C . CYS A 1 25 ? 1.010 1.570 4.428 1.00 0.54 25 CYS A C 6
ATOM 2689 O O . CYS A 1 25 ? 1.003 0.823 5.407 1.00 0.66 25 CYS A O 6
ATOM 2696 N N . LYS A 1 26 ? -0.030 2.320 4.090 1.00 0.57 26 LYS A N 6
ATOM 2697 C CA . LYS A 1 26 ? -1.282 2.279 4.831 1.00 0.67 26 LYS A CA 6
ATOM 2698 C C . LYS A 1 26 ? -2.333 1.529 4.023 1.00 0.77 26 LYS A C 6
ATOM 2699 O O . LYS A 1 26 ? -3.008 0.634 4.531 1.00 0.96 26 LYS A O 6
ATOM 2718 N N . CYS A 1 27 ? -2.456 1.897 2.758 1.00 0.75 27 CYS A N 6
ATOM 2719 C CA . CYS A 1 27 ? -3.403 1.259 1.859 1.00 0.84 27 CYS A CA 6
ATOM 2720 C C . CYS A 1 27 ? -2.692 0.222 1.002 1.00 0.95 27 CYS A C 6
ATOM 2721 O O . CYS A 1 27 ? -2.121 0.541 -0.041 1.00 1.17 27 CYS A O 6
ATOM 2731 N N . GLY A 1 1 ? 10.888 -0.126 -8.808 1.00 4.16 1 GLY A N 7
ATOM 2732 C CA . GLY A 1 1 ? 10.380 1.137 -8.231 1.00 3.38 1 GLY A CA 7
ATOM 2733 C C . GLY A 1 1 ? 10.652 1.217 -6.748 1.00 2.46 1 GLY A C 7
ATOM 2734 O O . GLY A 1 1 ? 11.676 0.727 -6.278 1.00 2.89 1 GLY A O 7
ATOM 2740 N N . LEU A 1 2 ? 9.743 1.827 -6.004 1.00 1.72 2 LEU A N 7
ATOM 2741 C CA . LEU A 1 2 ? 9.897 1.926 -4.563 1.00 1.42 2 LEU A CA 7
ATOM 2742 C C . LEU A 1 2 ? 9.443 0.640 -3.890 1.00 1.20 2 LEU A C 7
ATOM 2743 O O . LEU A 1 2 ? 8.261 0.462 -3.575 1.00 1.07 2 LEU A O 7
ATOM 2776 N N . ARG A 1 4 ? 9.810 -0.728 0.207 1.00 0.66 4 ARG A N 7
ATOM 2777 C CA . ARG A 1 4 ? 8.940 -0.689 1.374 1.00 0.53 4 ARG A CA 7
ATOM 2778 C C . ARG A 1 4 ? 7.489 -0.539 0.942 1.00 0.38 4 ARG A C 7
ATOM 2779 O O . ARG A 1 4 ? 6.623 -1.304 1.364 1.00 0.35 4 ARG A O 7
ATOM 2800 N N . LYS A 1 5 ? 7.241 0.440 0.082 1.00 0.53 5 LYS A N 7
ATOM 2801 C CA . LYS A 1 5 ? 5.894 0.734 -0.375 1.00 0.68 5 LYS A CA 7
ATOM 2802 C C . LYS A 1 5 ? 5.336 -0.428 -1.185 1.00 0.59 5 LYS A C 7
ATOM 2803 O O . LYS A 1 5 ? 4.236 -0.898 -0.924 1.00 0.60 5 LYS A O 7
ATOM 2839 N N . LEU A 1 7 ? 6.656 -4.194 -0.515 1.00 0.44 7 LEU A N 7
ATOM 2840 C CA . LEU A 1 7 ? 6.320 -5.028 0.638 1.00 0.43 7 LEU A CA 7
ATOM 2841 C C . LEU A 1 7 ? 4.941 -4.688 1.192 1.00 0.33 7 LEU A C 7
ATOM 2842 O O . LEU A 1 7 ? 4.152 -5.580 1.526 1.00 0.40 7 LEU A O 7
ATOM 2858 N N . CYS A 1 8 ? 4.661 -3.401 1.301 1.00 0.34 8 CYS A N 7
ATOM 2859 C CA . CYS A 1 8 ? 3.384 -2.952 1.822 1.00 0.53 8 CYS A CA 7
ATOM 2860 C C . CYS A 1 8 ? 2.247 -3.297 0.873 1.00 0.59 8 CYS A C 7
ATOM 2861 O O . CYS A 1 8 ? 1.481 -4.212 1.151 1.00 0.69 8 CYS A O 7
ATOM 2868 N N . ALA A 1 9 ? 2.166 -2.597 -0.257 1.00 0.59 9 ALA A N 7
ATOM 2869 C CA . ALA A 1 9 ? 1.079 -2.786 -1.216 1.00 0.72 9 ALA A CA 7
ATOM 2870 C C . ALA A 1 9 ? 0.850 -4.265 -1.496 1.00 0.66 9 ALA A C 7
ATOM 2871 O O . ALA A 1 9 ? -0.277 -4.765 -1.401 1.00 0.84 9 ALA A O 7
ATOM 2895 N N . ALA A 1 11 ? 1.873 -7.447 1.252 1.00 0.57 11 ALA A N 7
ATOM 2896 C CA . ALA A 1 11 ? 1.168 -8.087 2.357 1.00 0.77 11 ALA A CA 7
ATOM 2897 C C . ALA A 1 11 ? -0.009 -7.259 2.871 1.00 0.81 11 ALA A C 7
ATOM 2898 O O . ALA A 1 11 ? -0.778 -7.726 3.710 1.00 0.94 11 ALA A O 7
ATOM 2905 N N . LYS A 1 12 ? -0.160 -6.038 2.376 1.00 0.82 12 LYS A N 7
ATOM 2906 C CA . LYS A 1 12 ? -1.245 -5.173 2.831 1.00 1.04 12 LYS A CA 7
ATOM 2907 C C . LYS A 1 12 ? -2.489 -5.335 1.968 1.00 1.02 12 LYS A C 7
ATOM 2908 O O . LYS A 1 12 ? -3.578 -5.573 2.491 1.00 1.26 12 LYS A O 7
ATOM 2952 N N . LYS A 1 14 ? -4.823 -8.310 0.379 1.00 0.75 14 LYS A N 7
ATOM 2953 C CA . LYS A 1 14 ? -6.022 -9.031 0.773 1.00 0.88 14 LYS A CA 7
ATOM 2954 C C . LYS A 1 14 ? -6.953 -8.109 1.553 1.00 0.96 14 LYS A C 7
ATOM 2955 O O . LYS A 1 14 ? -6.591 -7.598 2.614 1.00 1.54 14 LYS A O 7
ATOM 3009 N N . CYS A 1 17 ? -9.992 -2.059 -0.142 1.00 1.43 17 CYS A N 7
ATOM 3010 C CA . CYS A 1 17 ? -9.742 -0.642 0.058 1.00 1.38 17 CYS A CA 7
ATOM 3011 C C . CYS A 1 17 ? -9.571 0.063 -1.282 1.00 1.00 17 CYS A C 7
ATOM 3012 O O . CYS A 1 17 ? -8.999 -0.493 -2.220 1.00 1.12 17 CYS A O 7
ATOM 3054 N N . ALA A 1 20 ? -5.529 5.596 -3.199 1.00 2.12 20 ALA A N 7
ATOM 3055 C CA . ALA A 1 20 ? -5.095 6.982 -3.113 1.00 1.93 20 ALA A CA 7
ATOM 3056 C C . ALA A 1 20 ? -3.583 7.067 -2.943 1.00 1.52 20 ALA A C 7
ATOM 3057 O O . ALA A 1 20 ? -3.043 6.789 -1.864 1.00 1.23 20 ALA A O 7
ATOM 3081 N N . LYS A 1 22 ? -0.725 8.921 -0.911 1.00 0.98 22 LYS A N 7
ATOM 3082 C CA . LYS A 1 22 ? 0.019 8.757 0.328 1.00 1.16 22 LYS A CA 7
ATOM 3083 C C . LYS A 1 22 ? -0.594 7.670 1.201 1.00 0.96 22 LYS A C 7
ATOM 3084 O O . LYS A 1 22 ? -0.102 7.385 2.293 1.00 1.23 22 LYS A O 7
ATOM 3103 N N . LEU A 1 23 ? -1.665 7.051 0.723 1.00 0.71 23 LEU A N 7
ATOM 3104 C CA . LEU A 1 23 ? -2.295 5.978 1.477 1.00 0.86 23 LEU A CA 7
ATOM 3105 C C . LEU A 1 23 ? -1.726 4.631 1.071 1.00 0.66 23 LEU A C 7
ATOM 3106 O O . LEU A 1 23 ? -1.961 3.619 1.733 1.00 0.69 23 LEU A O 7
ATOM 3141 N N . CYS A 1 25 ? 0.957 2.178 2.261 1.00 0.60 25 CYS A N 7
ATOM 3142 C CA . CYS A 1 25 ? 1.079 1.085 3.205 1.00 0.59 25 CYS A CA 7
ATOM 3143 C C . CYS A 1 25 ? -0.128 1.038 4.135 1.00 0.54 25 CYS A C 7
ATOM 3144 O O . CYS A 1 25 ? -0.153 0.285 5.109 1.00 0.66 25 CYS A O 7
ATOM 3151 N N . LYS A 1 26 ? -1.135 1.842 3.827 1.00 0.57 26 LYS A N 7
ATOM 3152 C CA . LYS A 1 26 ? -2.345 1.894 4.631 1.00 0.67 26 LYS A CA 7
ATOM 3153 C C . LYS A 1 26 ? -3.499 1.220 3.895 1.00 0.77 26 LYS A C 7
ATOM 3154 O O . LYS A 1 26 ? -4.218 0.390 4.461 1.00 0.96 26 LYS A O 7
ATOM 3173 N N . CYS A 1 27 ? -3.656 1.574 2.631 1.00 0.75 27 CYS A N 7
ATOM 3174 C CA . CYS A 1 27 ? -4.731 1.053 1.804 1.00 0.84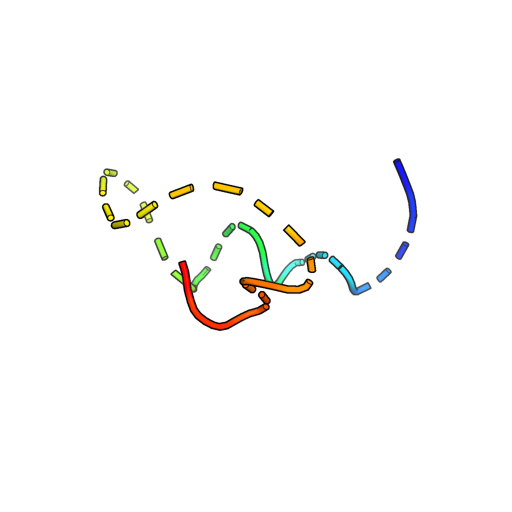 27 CYS A CA 7
ATOM 3175 C C . CYS A 1 27 ? -4.280 -0.216 1.089 1.00 0.95 27 CYS A C 7
ATOM 3176 O O . CYS A 1 27 ? -3.920 -0.193 -0.087 1.00 1.17 27 CYS A O 7
ATOM 3186 N N . GLY A 1 1 ? 12.298 2.703 -1.291 1.00 4.16 1 GLY A N 8
ATOM 3187 C CA . GLY A 1 1 ? 11.816 2.971 -2.665 1.00 3.38 1 GLY A CA 8
ATOM 3188 C C . GLY A 1 1 ? 10.475 2.321 -2.928 1.00 2.46 1 GLY A C 8
ATOM 3189 O O . GLY A 1 1 ? 9.702 2.092 -1.996 1.00 2.89 1 GLY A O 8
ATOM 3195 N N . LEU A 1 2 ? 10.203 2.015 -4.193 1.00 1.72 2 LEU A N 8
ATOM 3196 C CA . LEU A 1 2 ? 8.934 1.405 -4.580 1.00 1.42 2 LEU A CA 8
ATOM 3197 C C . LEU A 1 2 ? 8.797 0.013 -3.976 1.00 1.20 2 LEU A C 8
ATOM 3198 O O . LEU A 1 2 ? 7.716 -0.382 -3.549 1.00 1.07 2 LEU A O 8
ATOM 3231 N N . ARG A 1 4 ? 9.560 -1.314 0.122 1.00 0.66 4 ARG A N 8
ATOM 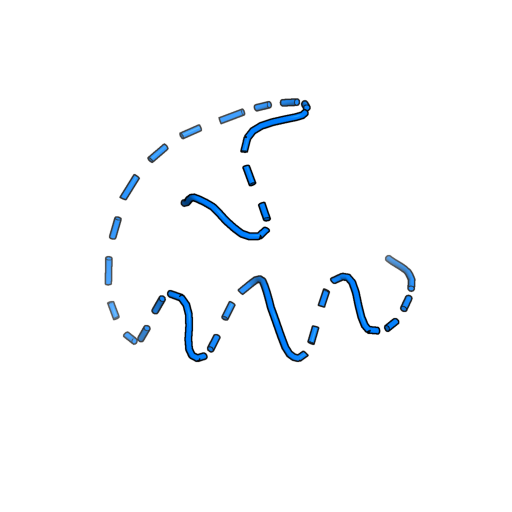3232 C CA . ARG A 1 4 ? 8.650 -1.307 1.264 1.00 0.53 4 ARG A CA 8
ATOM 3233 C C . ARG A 1 4 ? 7.261 -0.828 0.864 1.00 0.38 4 ARG A C 8
ATOM 3234 O O . ARG A 1 4 ? 6.260 -1.324 1.379 1.00 0.35 4 ARG A O 8
ATOM 3255 N N . LYS A 1 5 ? 7.213 0.131 -0.057 1.00 0.53 5 LYS A N 8
ATOM 3256 C CA . LYS A 1 5 ? 5.949 0.704 -0.512 1.00 0.68 5 LYS A CA 8
ATOM 3257 C C . LYS A 1 5 ? 5.019 -0.393 -1.028 1.00 0.59 5 LYS A C 8
ATOM 3258 O O . LYS A 1 5 ? 3.969 -0.664 -0.443 1.00 0.60 5 LYS A O 8
ATOM 3294 N N . LEU A 1 7 ? 5.952 -4.178 -0.509 1.00 0.44 7 LEU A N 8
ATOM 3295 C CA . LEU A 1 7 ? 5.826 -4.989 0.695 1.00 0.43 7 LEU A CA 8
ATOM 3296 C C . LEU A 1 7 ? 4.538 -4.662 1.444 1.00 0.33 7 LEU A C 8
ATOM 3297 O O . LEU A 1 7 ? 3.786 -5.561 1.826 1.00 0.40 7 LEU A O 8
ATOM 3313 N N . CYS A 1 8 ? 4.284 -3.379 1.652 1.00 0.34 8 CYS A N 8
ATOM 3314 C CA . CYS A 1 8 ? 3.081 -2.954 2.351 1.00 0.53 8 CYS A CA 8
ATOM 3315 C C . CYS A 1 8 ? 1.849 -3.120 1.473 1.00 0.59 8 CYS A C 8
ATOM 3316 O O . CYS A 1 8 ? 0.931 -3.874 1.812 1.00 0.69 8 CYS A O 8
ATOM 3323 N N . ALA A 1 9 ? 1.845 -2.428 0.338 1.00 0.59 9 ALA A N 8
ATOM 3324 C CA . ALA A 1 9 ? 0.694 -2.412 -0.556 1.00 0.72 9 ALA A CA 8
ATOM 3325 C C . ALA A 1 9 ? 0.310 -3.818 -0.998 1.00 0.66 9 ALA A C 8
ATOM 3326 O O . ALA A 1 9 ? -0.872 -4.130 -1.128 1.00 0.84 9 ALA A O 8
ATOM 3350 N N . ALA A 1 11 ? 1.506 -7.273 1.453 1.00 0.57 11 ALA A N 8
ATOM 3351 C CA . ALA A 1 11 ? 0.912 -7.834 2.655 1.00 0.77 11 ALA A CA 8
ATOM 3352 C C . ALA A 1 11 ? -0.535 -7.384 2.818 1.00 0.81 11 ALA A C 8
ATOM 3353 O O . ALA A 1 11 ? -1.389 -8.162 3.245 1.00 0.94 11 ALA A O 8
ATOM 3360 N N . LYS A 1 12 ? -0.817 -6.139 2.451 1.00 0.82 12 LYS A N 8
ATOM 3361 C CA . LYS A 1 12 ? -2.159 -5.600 2.614 1.00 1.04 12 LYS A CA 8
ATOM 3362 C C . LYS A 1 12 ? -3.093 -6.084 1.514 1.00 1.02 12 LYS A C 8
ATOM 3363 O O . LYS A 1 12 ? -4.049 -6.811 1.791 1.00 1.26 12 LYS A O 8
ATOM 3407 N N . LYS A 1 14 ? -4.705 -8.803 -0.139 1.00 0.75 14 LYS A N 8
ATOM 3408 C CA . LYS A 1 14 ? -5.617 -9.905 0.098 1.00 0.88 14 LYS A CA 8
ATOM 3409 C C . LYS A 1 14 ? -6.993 -9.386 0.504 1.00 0.96 14 LYS A C 8
ATOM 3410 O O . LYS A 1 14 ? -7.353 -9.389 1.684 1.00 1.54 14 LYS A O 8
ATOM 3464 N N . CYS A 1 17 ? -7.460 -1.694 0.210 1.00 1.43 17 CYS A N 8
ATOM 3465 C CA . CYS A 1 17 ? -7.933 -0.334 0.378 1.00 1.38 17 CYS A CA 8
ATOM 3466 C C . CYS A 1 17 ? -7.859 0.411 -0.945 1.00 1.00 17 CYS A C 8
ATOM 3467 O O . CYS A 1 17 ? -6.888 0.278 -1.692 1.00 1.12 17 CYS A O 8
ATOM 3509 N N . ALA A 1 20 ? -7.953 6.311 1.099 1.00 2.12 20 ALA A N 8
ATOM 3510 C CA . ALA A 1 20 ? -6.970 7.366 1.297 1.00 1.93 20 ALA A CA 8
ATOM 3511 C C . ALA A 1 20 ? -5.743 7.124 0.424 1.00 1.52 20 ALA A C 8
ATOM 3512 O O . ALA A 1 20 ? -4.628 7.538 0.754 1.00 1.23 20 ALA A O 8
ATOM 3536 N N . LYS A 1 22 ? -2.725 8.655 -1.335 1.00 0.98 22 LYS A N 8
ATOM 3537 C CA . LYS A 1 22 ? -1.355 9.064 -1.067 1.00 1.16 22 LYS A CA 8
ATOM 3538 C C . LYS A 1 22 ? -0.806 8.309 0.133 1.00 0.96 22 LYS A C 8
ATOM 3539 O O . LYS A 1 22 ? 0.394 8.332 0.399 1.00 1.23 22 LYS A O 8
ATOM 3558 N N . LEU A 1 23 ? -1.691 7.621 0.845 1.00 0.71 23 LEU A N 8
ATOM 3559 C CA . LEU A 1 23 ? -1.302 6.874 2.035 1.00 0.86 23 LEU A CA 8
ATOM 3560 C C . LEU A 1 23 ? -0.884 5.450 1.688 1.00 0.66 23 LEU A C 8
ATOM 3561 O O . LEU A 1 23 ? -0.935 4.553 2.535 1.00 0.69 23 LEU A O 8
ATOM 3596 N N . CYS A 1 25 ? 1.674 2.595 2.622 1.00 0.60 25 CYS A N 8
ATOM 3597 C CA . CYS A 1 25 ? 1.795 1.477 3.536 1.00 0.59 25 CYS A CA 8
ATOM 3598 C C . CYS A 1 25 ? 0.615 1.455 4.503 1.00 0.54 25 CYS A C 8
ATOM 3599 O O . CYS A 1 25 ? 0.517 0.590 5.376 1.00 0.66 25 CYS A O 8
ATOM 3606 N N . LYS A 1 26 ? -0.297 2.401 4.325 1.00 0.57 26 LYS A N 8
ATOM 3607 C CA . LYS A 1 26 ? -1.481 2.487 5.165 1.00 0.67 26 LYS A CA 8
ATOM 3608 C C . LYS A 1 26 ? -2.709 2.028 4.387 1.00 0.77 26 LYS A C 8
ATOM 3609 O O . LYS A 1 26 ? -3.434 1.135 4.821 1.00 0.96 26 LYS A O 8
ATOM 3628 N N . CYS A 1 27 ? -2.929 2.636 3.234 1.00 0.75 27 CYS A N 8
ATOM 3629 C CA . CYS A 1 27 ? -4.029 2.258 2.361 1.00 0.84 27 CYS A CA 8
ATOM 3630 C C . CYS A 1 27 ? -3.494 1.455 1.186 1.00 0.95 27 CYS A C 8
ATOM 3631 O O . CYS A 1 27 ? -3.064 2.015 0.179 1.00 1.17 27 CYS A O 8
ATOM 3641 N N . GLY A 1 1 ? 11.040 3.522 -7.045 1.00 4.16 1 GLY A N 9
ATOM 3642 C CA . GLY A 1 1 ? 10.916 3.249 -5.594 1.00 3.38 1 GLY A CA 9
ATOM 3643 C C . GLY A 1 1 ? 9.490 2.940 -5.175 1.00 2.46 1 GLY A C 9
ATOM 3644 O O . GLY A 1 1 ? 8.966 3.552 -4.247 1.00 2.89 1 GLY A O 9
ATOM 3650 N N . LEU A 1 2 ? 8.854 1.996 -5.857 1.00 1.72 2 LEU A N 9
ATOM 3651 C CA . LEU A 1 2 ? 7.493 1.604 -5.522 1.00 1.42 2 LEU A CA 9
ATOM 3652 C C . LEU A 1 2 ? 7.497 0.528 -4.440 1.00 1.20 2 LEU A C 9
ATOM 3653 O O . LEU A 1 2 ? 6.697 0.571 -3.501 1.00 1.07 2 LEU A O 9
ATOM 3686 N N . ARG A 1 4 ? 8.913 -0.507 -0.171 1.00 0.66 4 ARG A N 9
ATOM 3687 C CA . ARG A 1 4 ? 8.282 -0.648 1.134 1.00 0.53 4 ARG A CA 9
ATOM 3688 C C . ARG A 1 4 ? 6.790 -0.413 1.006 1.00 0.38 4 ARG A C 9
ATOM 3689 O O . ARG A 1 4 ? 5.982 -1.094 1.643 1.00 0.35 4 ARG A O 9
ATOM 3710 N N . LYS A 1 5 ? 6.434 0.551 0.164 1.00 0.53 5 LYS A N 9
ATOM 3711 C CA . LYS A 1 5 ? 5.041 0.872 -0.080 1.00 0.68 5 LYS A CA 9
ATOM 3712 C C . LYS A 1 5 ? 4.325 -0.333 -0.671 1.00 0.59 5 LYS A C 9
ATOM 3713 O O . LYS A 1 5 ? 3.509 -0.959 -0.006 1.00 0.60 5 LYS A O 9
ATOM 3749 N N . LEU A 1 7 ? 5.755 -3.810 -0.391 1.00 0.44 7 LEU A N 9
ATOM 3750 C CA . LEU A 1 7 ? 5.795 -4.645 0.809 1.00 0.43 7 LEU A CA 9
ATOM 3751 C C . LEU A 1 7 ? 4.497 -4.547 1.607 1.00 0.33 7 LEU A C 9
ATOM 3752 O O . LEU A 1 7 ? 3.852 -5.560 1.888 1.00 0.40 7 LEU A O 9
ATOM 3768 N N . CYS A 1 8 ? 4.119 -3.330 1.959 1.00 0.34 8 CYS A N 9
ATOM 3769 C CA . CYS A 1 8 ? 2.939 -3.105 2.782 1.00 0.53 8 CYS A CA 9
ATOM 3770 C C . CYS A 1 8 ? 1.651 -3.345 2.003 1.00 0.59 8 CYS A C 9
ATOM 3771 O O . CYS A 1 8 ? 0.831 -4.185 2.384 1.00 0.69 8 CYS A O 9
ATOM 3778 N N . ALA A 1 9 ? 1.490 -2.614 0.908 1.00 0.59 9 ALA A N 9
ATOM 3779 C CA . ALA A 1 9 ? 0.267 -2.656 0.120 1.00 0.72 9 ALA A CA 9
ATOM 3780 C C . ALA A 1 9 ? -0.005 -4.056 -0.403 1.00 0.66 9 ALA A C 9
ATOM 3781 O O . ALA A 1 9 ? -1.149 -4.490 -0.456 1.00 0.84 9 ALA A O 9
ATOM 3805 N N . ALA A 1 11 ? 1.487 -7.126 1.788 1.00 0.57 11 ALA A N 9
ATOM 3806 C CA . ALA A 1 11 ? 1.041 -7.657 3.069 1.00 0.77 11 ALA A CA 9
ATOM 3807 C C . ALA A 1 11 ? -0.457 -7.467 3.268 1.00 0.81 11 ALA A C 9
ATOM 3808 O O . ALA A 1 11 ? -1.117 -8.292 3.903 1.00 0.94 11 ALA A O 9
ATOM 3815 N N . LYS A 1 12 ? -0.987 -6.376 2.737 1.00 0.82 12 LYS A N 9
ATOM 3816 C CA . LYS A 1 12 ? -2.405 -6.079 2.873 1.00 1.04 12 LYS A CA 9
ATOM 3817 C C . LYS A 1 12 ? -3.219 -6.709 1.747 1.00 1.02 12 LYS A C 9
ATOM 3818 O O . LYS A 1 12 ? -4.187 -7.429 1.994 1.00 1.26 12 LYS A O 9
ATOM 3862 N N . LYS A 1 14 ? -5.227 -9.325 -0.074 1.00 0.75 14 LYS A N 9
ATOM 3863 C CA . LYS A 1 14 ? -6.458 -10.090 -0.148 1.00 0.88 14 LYS A CA 9
ATOM 3864 C C . LYS A 1 14 ? -7.655 -9.147 -0.209 1.00 0.96 14 LYS A C 9
ATOM 3865 O O . LYS A 1 14 ? -8.506 -9.144 0.680 1.00 1.54 14 LYS A O 9
ATOM 3919 N N . CYS A 1 17 ? -5.429 -1.778 -1.133 1.00 1.43 17 CYS A N 9
ATOM 3920 C CA . CYS A 1 17 ? -5.355 -0.326 -1.075 1.00 1.38 17 CYS A CA 9
ATOM 3921 C C . CYS A 1 17 ? -6.748 0.280 -1.205 1.00 1.00 17 CYS A C 9
ATOM 3922 O O . CYS A 1 17 ? -7.394 0.177 -2.249 1.00 1.12 17 CYS A O 9
ATOM 3964 N N . ALA A 1 20 ? -7.225 7.024 0.136 1.00 2.12 20 ALA A N 9
ATOM 3965 C CA . ALA A 1 20 ? -6.341 7.995 -0.485 1.00 1.93 20 ALA A CA 9
ATOM 3966 C C . ALA A 1 20 ? -5.062 7.329 -0.978 1.00 1.52 20 ALA A C 9
ATOM 3967 O O . ALA A 1 20 ? -4.098 7.167 -0.225 1.00 1.23 20 ALA A O 9
ATOM 3991 N N . LYS A 1 22 ? -1.830 8.481 -1.835 1.00 0.98 22 LYS A N 9
ATOM 3992 C CA . LYS A 1 22 ? -0.650 8.980 -1.135 1.00 1.16 22 LYS A CA 9
ATOM 3993 C C . LYS A 1 22 ? -0.381 8.193 0.140 1.00 0.96 22 LYS A C 9
ATOM 3994 O O . LYS A 1 22 ? 0.684 8.320 0.743 1.00 1.23 22 LYS A O 9
ATOM 4013 N N . LEU A 1 23 ? -1.341 7.381 0.554 1.00 0.71 23 LEU A N 9
ATOM 4014 C CA . LEU A 1 23 ? -1.190 6.604 1.775 1.00 0.86 23 LEU A CA 9
ATOM 4015 C C . LEU A 1 23 ? -0.645 5.216 1.473 1.00 0.66 23 LEU A C 9
ATOM 4016 O O . LEU A 1 23 ? -0.662 4.335 2.333 1.00 0.69 23 LEU A O 9
ATOM 4051 N N . CYS A 1 25 ? 1.990 2.506 2.656 1.00 0.60 25 CYS A N 9
ATOM 4052 C CA . CYS A 1 25 ? 2.027 1.402 3.595 1.00 0.59 25 CYS A CA 9
ATOM 4053 C C . CYS A 1 25 ? 0.740 1.343 4.410 1.00 0.54 25 CYS A C 9
ATOM 4054 O O . CYS A 1 25 ? 0.469 0.357 5.094 1.00 0.66 25 CYS A O 9
ATOM 4061 N N . LYS A 1 26 ? -0.068 2.390 4.315 1.00 0.57 26 LYS A N 9
ATOM 4062 C CA . LYS A 1 26 ? -1.284 2.479 5.112 1.00 0.67 26 LYS A CA 9
ATOM 4063 C C . LYS A 1 26 ? -2.510 2.147 4.272 1.00 0.77 26 LYS A C 9
ATOM 4064 O O . LYS A 1 26 ? -3.563 1.791 4.805 1.00 0.96 26 LYS A O 9
ATOM 4083 N N . CYS A 1 27 ? -2.365 2.271 2.966 1.00 0.75 27 CYS A N 9
ATOM 4084 C CA . CYS A 1 27 ? -3.431 1.946 2.036 1.00 0.84 27 CYS A CA 9
ATOM 4085 C C . CYS A 1 27 ? -3.328 0.488 1.612 1.00 0.95 27 CYS A C 9
ATOM 4086 O O . CYS A 1 27 ? -2.532 0.135 0.746 1.00 1.17 27 CYS A O 9
ATOM 4096 N N . GLY A 1 1 ? 9.256 5.451 -7.716 1.00 4.16 1 GLY A N 10
ATOM 4097 C CA . GLY A 1 1 ? 8.211 4.438 -7.433 1.00 3.38 1 GLY A CA 10
ATOM 4098 C C . GLY A 1 1 ? 7.695 4.543 -6.015 1.00 2.46 1 GLY A C 10
ATOM 4099 O O . GLY A 1 1 ? 7.891 5.564 -5.356 1.00 2.89 1 GLY A O 10
ATOM 4105 N N . LEU A 1 2 ? 7.034 3.495 -5.543 1.00 1.72 2 LEU A N 10
ATOM 4106 C CA . LEU A 1 2 ? 6.481 3.489 -4.196 1.00 1.42 2 LEU A CA 10
ATOM 4107 C C . LEU A 1 2 ? 6.683 2.127 -3.531 1.00 1.20 2 LEU A C 10
ATOM 4108 O O . LEU A 1 2 ? 6.054 1.816 -2.511 1.00 1.07 2 LEU A O 10
ATOM 4141 N N . ARG A 1 4 ? 8.916 -0.254 -0.060 1.00 0.66 4 ARG A N 10
ATOM 4142 C CA . ARG A 1 4 ? 8.601 -0.935 1.183 1.00 0.53 4 ARG A CA 10
ATOM 4143 C C . ARG A 1 4 ? 7.113 -0.844 1.477 1.00 0.38 4 ARG A C 10
ATOM 4144 O O . ARG A 1 4 ? 6.485 -1.832 1.857 1.00 0.35 4 ARG A O 10
ATOM 4165 N N . LYS A 1 5 ? 6.541 0.339 1.288 1.00 0.53 5 LYS A N 10
ATOM 4166 C CA . LYS A 1 5 ? 5.122 0.517 1.545 1.00 0.68 5 LYS A CA 10
ATOM 4167 C C . LYS A 1 5 ? 4.297 -0.234 0.507 1.00 0.59 5 LYS A C 10
ATOM 4168 O O . LYS A 1 5 ? 3.313 -0.888 0.847 1.00 0.60 5 LYS A O 10
ATOM 4204 N N . LEU A 1 7 ? 5.729 -3.566 -0.749 1.00 0.44 7 LEU A N 10
ATOM 4205 C CA . LEU A 1 7 ? 5.821 -4.800 0.031 1.00 0.43 7 LEU A 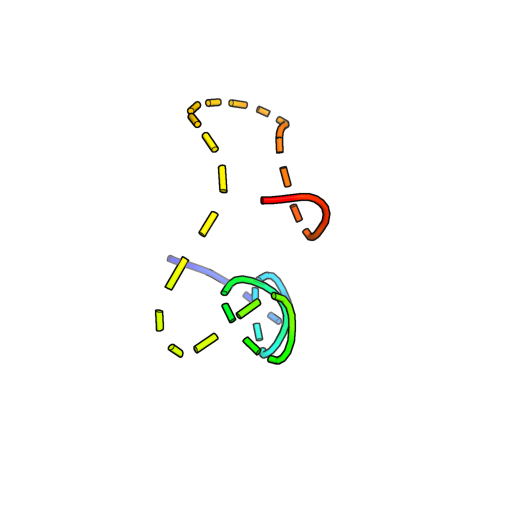CA 10
ATOM 4206 C C . LEU A 1 7 ? 4.678 -4.901 1.043 1.00 0.33 7 LEU A C 10
ATOM 4207 O O . LEU A 1 7 ? 4.020 -5.943 1.153 1.00 0.40 7 LEU A O 10
ATOM 4223 N N . CYS A 1 8 ? 4.449 -3.819 1.779 1.00 0.34 8 CYS A N 10
ATOM 4224 C CA . CYS A 1 8 ? 3.402 -3.794 2.791 1.00 0.53 8 CYS A CA 10
ATOM 4225 C C . CYS A 1 8 ? 2.044 -4.041 2.151 1.00 0.59 8 CYS A C 10
ATOM 4226 O O . CYS A 1 8 ? 1.312 -4.944 2.560 1.00 0.69 8 CYS A O 10
ATOM 4233 N N . ALA A 1 9 ? 1.727 -3.253 1.133 1.00 0.59 9 ALA A N 10
ATOM 4234 C CA . ALA A 1 9 ? 0.473 -3.401 0.414 1.00 0.72 9 ALA A CA 10
ATOM 4235 C C . ALA A 1 9 ? 0.377 -4.782 -0.209 1.00 0.66 9 ALA A C 10
ATOM 4236 O O . ALA A 1 9 ? -0.390 -5.625 0.244 1.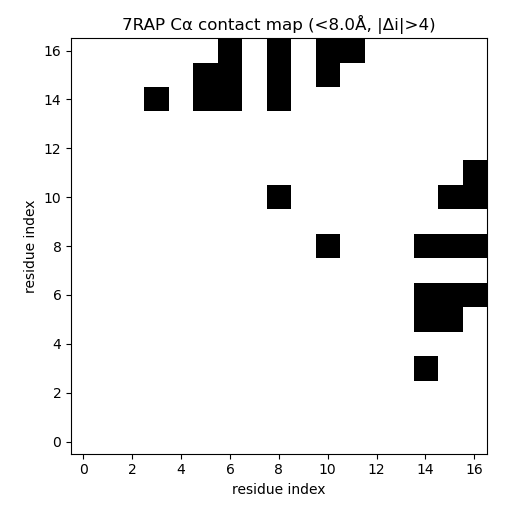00 0.84 9 ALA A O 10
ATOM 4260 N N . ALA A 1 11 ? 2.011 -8.071 0.896 1.00 0.57 11 ALA A N 10
ATOM 4261 C CA . ALA A 1 11 ? 1.716 -9.089 1.895 1.00 0.77 11 ALA A CA 10
ATOM 4262 C C . ALA A 1 11 ? 0.449 -8.796 2.701 1.00 0.81 11 ALA A C 10
ATOM 4263 O O . ALA A 1 11 ? -0.320 -9.708 3.003 1.00 0.94 11 ALA A O 10
ATOM 4270 N N . LYS A 1 12 ? 0.226 -7.537 3.051 1.00 0.82 12 LYS A N 10
ATOM 4271 C CA . LYS A 1 12 ? -0.823 -7.197 4.007 1.00 1.04 12 LYS A CA 10
ATOM 4272 C C . LYS A 1 12 ? -2.171 -6.927 3.344 1.00 1.02 12 LYS A C 10
ATOM 4273 O O . LYS A 1 12 ? -3.191 -7.469 3.770 1.00 1.26 12 LYS A O 10
ATOM 4317 N N . LYS A 1 14 ? -4.683 -7.977 -0.197 1.00 0.75 14 LYS A N 10
ATOM 4318 C CA . LYS A 1 14 ? -5.664 -8.798 -0.895 1.00 0.88 14 LYS A CA 10
ATOM 4319 C C . LYS A 1 14 ? -7.088 -8.514 -0.436 1.00 0.96 14 LYS A C 10
ATOM 4320 O O . LYS A 1 14 ? -7.578 -9.097 0.533 1.00 1.54 14 LYS A O 10
ATOM 4374 N N . CYS A 1 17 ? -7.764 -1.753 0.979 1.00 1.43 17 CYS A N 10
ATOM 4375 C CA . CYS A 1 17 ? -8.286 -0.403 0.910 1.00 1.38 17 CYS A CA 10
ATOM 4376 C C . CYS A 1 17 ? -8.231 0.100 -0.520 1.00 1.00 17 CYS A C 10
ATOM 4377 O O . CYS A 1 17 ? -7.195 -0.004 -1.185 1.00 1.12 17 CYS A O 10
ATOM 4419 N N . ALA A 1 20 ? -4.821 4.594 -2.953 1.00 2.12 20 ALA A N 10
ATOM 4420 C CA . ALA A 1 20 ? -4.400 5.978 -2.785 1.00 1.93 20 ALA A CA 10
ATOM 4421 C C . ALA A 1 20 ? -2.965 6.171 -3.264 1.00 1.52 20 ALA A C 10
ATOM 4422 O O . ALA A 1 20 ? -2.012 6.067 -2.480 1.00 1.23 20 ALA A O 10
ATOM 4446 N N . LYS A 1 22 ? 0.317 8.094 -2.667 1.00 0.98 22 LYS A N 10
ATOM 4447 C CA . LYS A 1 22 ? 1.486 7.982 -1.813 1.00 1.16 22 LYS A CA 10
ATOM 4448 C C . LYS A 1 22 ? 1.109 7.334 -0.480 1.00 0.96 22 LYS A C 10
ATOM 4449 O O . LYS A 1 22 ? 1.920 7.253 0.443 1.00 1.23 22 LYS A O 10
ATOM 4468 N N . LEU A 1 23 ? -0.126 6.852 -0.386 1.00 0.71 23 LEU A N 10
ATOM 4469 C CA . LEU A 1 23 ? -0.616 6.261 0.855 1.00 0.86 23 LEU A CA 10
ATOM 4470 C C . LEU A 1 23 ? -0.553 4.745 0.802 1.00 0.66 23 LEU A C 10
ATOM 4471 O O . LEU A 1 23 ? -0.857 4.065 1.788 1.00 0.69 23 LEU A O 10
ATOM 4506 N N . CYS A 1 25 ? 1.374 1.556 2.483 1.00 0.60 25 CYS A N 10
ATOM 4507 C CA . CYS A 1 25 ? 1.196 0.659 3.612 1.00 0.59 25 CYS A CA 10
ATOM 4508 C C . CYS A 1 25 ? -0.056 1.043 4.395 1.00 0.54 25 CYS A C 10
ATOM 4509 O O . CYS A 1 25 ? -0.430 0.388 5.368 1.00 0.66 25 CYS A O 10
ATOM 4516 N N . LYS A 1 26 ? -0.708 2.115 3.958 1.00 0.57 26 LYS A N 10
ATOM 4517 C CA . LYS A 1 26 ? -1.934 2.569 4.592 1.00 0.67 26 LYS A CA 10
ATOM 4518 C C . LYS A 1 26 ? -3.140 2.159 3.757 1.00 0.77 26 LYS A C 10
ATOM 4519 O O . LYS A 1 26 ? -4.011 1.425 4.221 1.00 0.96 26 LYS A O 10
ATOM 4538 N N . CYS A 1 27 ? -3.177 2.621 2.518 1.00 0.75 27 CYS A N 10
ATOM 4539 C CA . CYS A 1 27 ? -4.267 2.299 1.619 1.00 0.84 27 CYS A CA 10
ATOM 4540 C C . CYS A 1 27 ? -3.721 1.938 0.243 1.00 0.95 27 CYS A C 10
ATOM 4541 O O . CYS A 1 27 ? -3.820 2.712 -0.709 1.00 1.17 27 CYS A O 10
#

Organism: Lasioglossum laticeps (NCBI:txid88510)

Secondary structure (DSSP, 8-state):
-----------------

Sequence (17 aa):
GLRKLCAAKKCAKLCKCGLRKLCAAKKCAKLCKCGLRKLCAAKKCAKLCKCGLRKLCAAKKCAKLCKCGLRKLCAAKKCAKLCKCGLRKLCAAKKCAKLCKCGLRKLCAAKKCAKLCKCGLRKLCAAKKCAKLCKCGLRKLCAAKKCAKLCKCGLRKLCAAKKCAKLCKC

Foldseek 3Di:
DAVCCCVVVPAPVAVHD

B-factor: mean 1.87, std 1.2, range [0.33, 6.24]

Solvent-accessible surface area: 2468 Å² total